Protein AF-A0A956N268-F1 (afdb_monomer_lite)

Foldseek 3Di:
DDPCQPQDQAQAPVVRDGDRAHQDPDPDPRRHHRPVRCVVVQQWDAQPPPGDIDGNVVCVVLLSHDPVCSVVQFDAQPQARDTDGV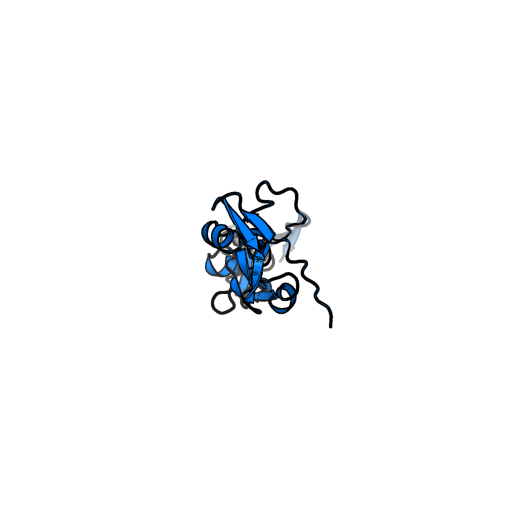NQDDVSHHPCVVVVQWDAQPPPRHTDGQVQADPNSHHPVGVPDDDDDDDDDPAFDWDADPVPRDTDGHD

pLDDT: mean 71.1, std 19.19, range [29.03, 93.56]

Secondary structure (DSSP, 8-state):
--------EEE-TTT--EEEB----S--TTTT-BHHHHHTTT-EEE-TTT--EEEHHHHHHTTT--TTTTGGGEEE-TTT--EEEGGG-BTTB-HHHHTTSEEE-TTT--EEEGGGS-TTS--T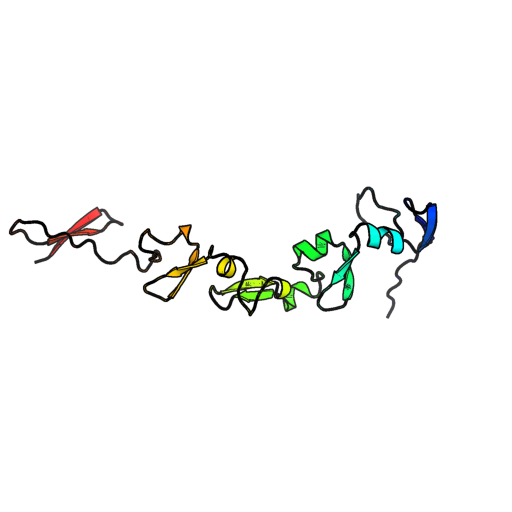TTTTS------S----EEEEETTTTEEEEE-

Structure (mmCIF, N/CA/C/O backbone):
data_AF-A0A956N268-F1
#
_entry.id   AF-A0A956N268-F1
#
loop_
_atom_site.group_PDB
_atom_site.id
_atom_site.type_symbol
_atom_site.label_atom_id
_atom_site.label_alt_id
_atom_site.label_comp_id
_atom_site.label_asym_id
_atom_site.label_entity_id
_atom_site.label_seq_id
_atom_site.pdbx_PDB_ins_code
_atom_site.Cartn_x
_atom_site.Cartn_y
_atom_site.Cartn_z
_atom_site.occupancy
_atom_site.B_iso_or_equiv
_atom_site.auth_seq_id
_atom_site.auth_comp_id
_atom_site.auth_asym_id
_atom_site.auth_atom_id
_atom_site.pdbx_PDB_model_num
ATOM 1 N N . MET A 1 1 ? 1.541 -6.968 -35.736 1.00 38.50 1 MET A N 1
ATOM 2 C CA . MET A 1 1 ? 2.941 -6.751 -35.308 1.00 38.50 1 MET A CA 1
ATOM 3 C C . MET A 1 1 ? 3.450 -5.507 -36.014 1.00 38.50 1 MET A C 1
ATOM 5 O O . MET A 1 1 ? 3.394 -5.509 -37.230 1.00 38.50 1 MET A O 1
ATOM 9 N N . ASN A 1 2 ? 3.820 -4.454 -35.273 1.00 29.03 2 ASN A N 1
ATOM 10 C CA . ASN A 1 2 ? 4.713 -3.357 -35.694 1.00 29.03 2 ASN A CA 1
ATOM 11 C C . ASN A 1 2 ? 4.902 -2.398 -34.504 1.00 29.03 2 ASN A C 1
ATOM 13 O O . ASN A 1 2 ? 4.232 -1.377 -34.398 1.00 29.03 2 ASN A O 1
ATOM 17 N N . ASN A 1 3 ? 5.795 -2.754 -33.575 1.00 33.31 3 ASN A N 1
ATOM 18 C CA . ASN A 1 3 ? 6.316 -1.810 -32.584 1.00 33.31 3 ASN A CA 1
ATOM 19 C C . ASN A 1 3 ? 7.559 -1.152 -33.185 1.00 33.31 3 ASN A C 1
ATOM 21 O O . ASN A 1 3 ? 8.687 -1.559 -32.914 1.00 33.31 3 ASN A O 1
ATOM 25 N N . SER A 1 4 ? 7.353 -0.155 -34.040 1.00 30.20 4 SER A N 1
ATOM 26 C CA . SER A 1 4 ? 8.441 0.695 -34.519 1.00 30.20 4 SER A CA 1
ATOM 27 C C . SER A 1 4 ? 8.823 1.665 -33.404 1.00 30.20 4 SER A C 1
ATOM 29 O O . SER A 1 4 ? 8.368 2.804 -33.356 1.00 30.20 4 SER A O 1
ATOM 31 N N . SER A 1 5 ? 9.646 1.202 -32.464 1.00 40.06 5 SER A N 1
ATOM 32 C CA . SER A 1 5 ? 10.431 2.094 -31.615 1.00 40.06 5 SER A CA 1
ATOM 33 C C . SER A 1 5 ? 11.434 2.790 -32.532 1.00 40.06 5 SER A C 1
ATOM 35 O O . SER A 1 5 ? 12.404 2.171 -32.963 1.00 40.06 5 SER A O 1
ATOM 37 N N . ILE A 1 6 ? 11.162 4.040 -32.910 1.00 41.72 6 ILE A N 1
ATOM 38 C CA . ILE A 1 6 ? 12.080 4.840 -33.723 1.00 41.72 6 ILE A CA 1
ATOM 39 C C . ILE A 1 6 ? 13.373 4.997 -32.912 1.00 41.72 6 ILE A C 1
ATOM 41 O O . ILE A 1 6 ? 13.432 5.724 -31.925 1.00 41.72 6 ILE A O 1
ATOM 45 N N . LEU A 1 7 ? 14.401 4.242 -33.295 1.00 45.12 7 LEU A N 1
ATOM 46 C CA . LEU A 1 7 ? 15.751 4.349 -32.759 1.00 45.12 7 LEU A CA 1
ATOM 47 C C . LEU A 1 7 ? 16.414 5.571 -33.399 1.00 45.12 7 LEU A C 1
ATOM 49 O O . LEU A 1 7 ? 17.069 5.461 -34.432 1.00 45.12 7 LEU A O 1
ATOM 53 N N . THR A 1 8 ? 16.240 6.748 -32.804 1.00 54.62 8 THR A N 1
ATOM 54 C CA . THR A 1 8 ? 17.010 7.937 -33.179 1.00 54.62 8 THR A CA 1
ATOM 55 C C . THR A 1 8 ? 18.371 7.893 -32.487 1.00 54.62 8 THR A C 1
ATOM 57 O O . THR A 1 8 ? 18.503 8.023 -31.265 1.00 54.62 8 THR A O 1
ATOM 60 N N . THR A 1 9 ? 19.427 7.667 -33.270 1.00 58.22 9 THR A N 1
ATOM 61 C CA . THR A 1 9 ? 20.811 7.780 -32.800 1.00 58.22 9 THR A CA 1
ATOM 62 C C . THR A 1 9 ? 21.059 9.237 -32.429 1.00 58.22 9 THR A C 1
ATOM 64 O O . THR A 1 9 ? 21.118 10.098 -33.302 1.00 58.22 9 THR A O 1
ATOM 67 N N . THR A 1 10 ? 21.168 9.530 -31.135 1.00 63.69 10 THR A N 1
ATOM 68 C CA . THR A 1 10 ? 21.303 10.905 -30.643 1.00 63.69 10 THR A CA 1
ATOM 69 C C . THR A 1 10 ? 22.535 11.028 -29.754 1.00 63.69 10 THR A C 1
ATOM 71 O O . THR A 1 10 ? 23.056 10.051 -29.211 1.00 63.69 10 THR A O 1
ATOM 74 N N . PHE A 1 11 ? 23.071 12.238 -29.658 1.00 65.25 11 PHE A N 1
ATOM 75 C CA . PHE A 1 11 ? 24.264 12.510 -28.872 1.00 65.25 11 PHE A CA 1
ATOM 76 C C . PHE A 1 11 ? 23.946 12.484 -27.373 1.00 65.25 11 PHE A C 1
ATOM 78 O O . PHE A 1 11 ? 23.176 13.309 -26.881 1.00 65.25 11 PHE A O 1
ATOM 85 N N . CYS A 1 12 ? 24.564 11.562 -26.630 1.00 71.69 12 CYS A N 1
ATOM 86 C CA . CYS A 1 12 ? 24.386 11.483 -25.186 1.00 71.69 12 CYS A CA 1
ATOM 87 C C . CYS A 1 12 ? 25.061 12.669 -24.488 1.00 71.69 12 CYS A C 1
ATOM 89 O O . CYS A 1 12 ? 26.275 12.862 -24.589 1.00 71.69 12 CYS A O 1
ATOM 91 N N . ARG A 1 13 ? 24.302 13.438 -23.705 1.00 67.88 13 ARG A N 1
ATOM 92 C CA . ARG A 1 13 ? 24.814 14.645 -23.040 1.00 67.88 13 ARG A CA 1
ATOM 93 C C . ARG A 1 13 ? 25.849 14.349 -21.942 1.00 67.88 13 ARG A C 1
ATOM 95 O O . ARG A 1 13 ? 26.678 15.227 -21.693 1.00 67.88 13 ARG A O 1
ATOM 102 N N . LYS A 1 14 ? 25.824 13.144 -21.346 1.00 70.19 14 LYS A N 1
ATOM 103 C CA . LYS A 1 14 ? 26.749 12.678 -20.288 1.00 70.19 14 LYS A CA 1
ATOM 104 C C . LYS A 1 14 ? 28.044 12.107 -20.875 1.00 70.19 14 LYS A C 1
ATOM 106 O O . LYS A 1 14 ? 29.095 12.709 -20.707 1.00 70.19 14 LYS A O 1
ATOM 111 N N . CYS A 1 15 ? 27.975 11.013 -21.638 1.00 76.94 15 CYS A N 1
ATOM 112 C CA . CYS A 1 15 ? 29.179 10.371 -22.187 1.00 76.94 15 CYS A CA 1
ATOM 113 C C . CYS A 1 15 ? 29.703 10.982 -23.496 1.00 76.94 15 CYS A C 1
ATOM 115 O O . CYS A 1 15 ? 30.724 10.522 -23.998 1.00 76.94 15 CYS A O 1
ATOM 117 N N . LYS A 1 16 ? 29.019 11.991 -24.057 1.00 72.62 16 LYS A N 1
ATOM 118 C CA . LYS A 1 16 ? 29.417 12.704 -25.285 1.00 72.62 16 LYS A CA 1
ATOM 119 C C . LYS A 1 16 ? 29.607 11.787 -26.506 1.00 72.62 16 LYS A C 1
ATOM 121 O O . LYS A 1 16 ? 30.414 12.072 -27.385 1.00 72.62 16 LYS A O 1
ATOM 126 N N . LYS A 1 17 ? 28.866 10.674 -26.564 1.00 74.50 17 LYS A N 1
ATOM 127 C CA . LYS A 1 17 ? 28.900 9.693 -27.662 1.00 74.50 17 LYS A CA 1
ATOM 128 C C . LYS A 1 17 ? 27.543 9.608 -28.358 1.00 74.50 17 LYS A C 1
ATOM 130 O O . LYS A 1 17 ? 26.504 9.697 -27.704 1.00 74.50 17 LYS A O 1
ATOM 135 N N . LEU A 1 18 ? 27.561 9.393 -29.672 1.00 65.94 18 LEU A N 1
ATOM 136 C CA . LEU A 1 18 ? 26.379 9.036 -30.459 1.00 65.94 18 LEU A CA 1
ATOM 137 C C . LEU A 1 18 ? 25.954 7.614 -30.103 1.00 65.94 18 LEU A C 1
ATOM 139 O O . LEU A 1 18 ? 26.708 6.667 -30.319 1.00 65.94 18 LEU A O 1
ATOM 143 N N . ARG A 1 19 ? 24.764 7.467 -29.523 1.00 68.69 19 ARG A N 1
ATOM 144 C CA . ARG A 1 19 ? 24.206 6.163 -29.154 1.00 68.69 19 ARG A CA 1
ATOM 145 C C . ARG A 1 19 ? 22.697 6.150 -29.369 1.00 68.69 19 ARG A C 1
ATOM 147 O O . ARG A 1 19 ? 22.065 7.191 -29.520 1.00 68.69 19 ARG A O 1
ATOM 154 N N . SER A 1 20 ? 22.120 4.955 -29.372 1.00 61.28 20 SER A N 1
ATOM 155 C CA . SER A 1 20 ? 20.675 4.747 -29.330 1.00 61.28 20 SER A CA 1
ATOM 156 C C . SER A 1 20 ? 20.086 5.404 -28.075 1.00 61.28 20 SER A C 1
ATOM 158 O O . SER A 1 20 ? 20.330 4.941 -26.956 1.00 61.28 20 SER A O 1
ATOM 160 N N . CYS A 1 21 ? 19.351 6.502 -28.251 1.00 56.50 21 CYS A N 1
ATOM 161 C CA . CYS A 1 21 ? 18.696 7.232 -27.166 1.00 56.50 21 CYS A CA 1
ATOM 162 C C . CYS A 1 21 ? 17.217 6.840 -27.072 1.00 56.50 21 CYS A C 1
ATOM 164 O O . CYS A 1 21 ? 16.606 6.432 -28.056 1.00 56.50 21 CYS A O 1
ATOM 166 N N . LEU A 1 22 ? 16.647 6.949 -25.871 1.00 53.78 22 LEU A N 1
ATOM 167 C CA . LEU A 1 22 ? 15.202 6.853 -25.679 1.00 53.78 22 LEU A CA 1
ATOM 168 C C . LEU A 1 22 ? 14.605 8.239 -25.941 1.00 53.78 22 LEU A C 1
ATOM 170 O O . LEU A 1 22 ? 14.965 9.195 -25.257 1.00 53.78 22 LEU A O 1
ATOM 174 N N . GLU A 1 23 ? 13.695 8.361 -26.909 1.00 47.09 23 GLU A N 1
ATOM 175 C CA . GLU A 1 23 ? 12.884 9.573 -27.051 1.00 47.09 23 GLU A CA 1
ATOM 176 C C . GLU A 1 23 ? 11.935 9.692 -25.854 1.00 47.09 23 GLU A C 1
ATOM 178 O O . GLU A 1 23 ? 10.859 9.093 -25.811 1.00 47.09 23 GLU A O 1
ATOM 183 N N . THR A 1 24 ? 12.322 10.473 -24.849 1.00 48.59 24 THR A N 1
ATOM 184 C CA . THR A 1 24 ? 11.420 10.830 -23.754 1.00 48.59 24 THR A CA 1
ATOM 185 C C . THR A 1 24 ? 10.542 11.994 -24.208 1.00 48.59 24 THR A C 1
ATOM 187 O O . THR A 1 24 ? 11.037 13.106 -24.401 1.00 48.59 24 THR A O 1
ATOM 190 N N . LYS A 1 25 ? 9.230 11.771 -24.353 1.00 43.66 25 LYS A N 1
ATOM 191 C CA . LYS A 1 25 ? 8.223 12.804 -24.685 1.00 43.66 25 LYS A CA 1
ATOM 192 C C . LYS A 1 25 ? 7.976 13.844 -23.569 1.00 43.66 25 LYS A C 1
ATOM 194 O O . LYS A 1 25 ? 6.937 14.492 -23.560 1.00 43.66 25 LYS A O 1
ATOM 199 N N . SER A 1 26 ? 8.889 14.024 -22.619 1.00 43.00 26 SER A N 1
ATOM 200 C CA . SER A 1 26 ? 8.678 14.877 -21.445 1.00 43.00 26 SER A CA 1
ATOM 201 C C . SER A 1 26 ? 9.625 16.079 -21.409 1.00 43.00 26 SER A C 1
ATOM 203 O O . SER A 1 26 ? 10.769 16.003 -21.857 1.00 43.00 26 SER A O 1
ATOM 205 N N . ASN A 1 27 ? 9.140 17.186 -20.828 1.00 42.56 27 ASN A N 1
ATOM 206 C CA . ASN A 1 27 ? 9.864 18.426 -20.489 1.00 42.56 27 ASN A CA 1
ATOM 207 C C . ASN A 1 27 ? 10.955 18.211 -19.412 1.00 42.56 27 ASN A C 1
ATOM 209 O O . ASN A 1 27 ? 11.148 19.036 -18.523 1.00 42.56 27 ASN A O 1
ATOM 213 N N . SER A 1 28 ? 11.656 17.078 -19.443 1.00 47.56 28 SER A N 1
ATOM 214 C CA . SER A 1 28 ? 12.765 16.817 -18.534 1.00 47.56 28 SER A CA 1
ATOM 215 C C . SER A 1 28 ? 14.052 17.443 -19.082 1.00 47.56 28 SER A C 1
ATOM 217 O O . SER A 1 28 ? 14.310 17.424 -20.289 1.00 47.56 28 SER A O 1
ATOM 219 N N . ASN A 1 29 ? 14.917 17.931 -18.190 1.00 46.81 29 ASN A N 1
ATOM 220 C CA . ASN A 1 29 ? 16.264 18.418 -18.532 1.00 46.81 29 ASN A CA 1
ATOM 221 C C . ASN A 1 29 ? 17.192 17.320 -19.110 1.00 46.81 29 ASN A C 1
ATOM 223 O O . ASN A 1 29 ? 18.341 17.592 -19.467 1.00 46.81 29 ASN A O 1
ATOM 227 N N . TYR A 1 30 ? 16.692 16.086 -19.227 1.00 51.22 30 TYR A N 1
ATOM 228 C CA . TYR A 1 30 ? 17.433 14.858 -19.507 1.00 51.22 30 TYR A CA 1
ATOM 229 C C . TYR A 1 30 ? 17.139 14.271 -20.895 1.00 51.22 30 TYR A C 1
ATOM 231 O O . TYR A 1 30 ? 17.482 13.121 -21.155 1.00 51.22 30 TYR A O 1
ATOM 239 N N . LYS A 1 31 ? 16.557 15.068 -21.805 1.00 58.06 31 LYS A N 1
ATOM 240 C CA . LYS A 1 31 ? 16.051 14.675 -23.140 1.00 58.06 31 LYS A CA 1
ATOM 241 C C . LYS A 1 31 ? 17.015 13.859 -24.032 1.00 58.06 31 LYS A C 1
ATOM 243 O O . LYS A 1 31 ? 16.570 13.284 -25.017 1.00 58.06 31 LYS A O 1
ATOM 248 N N . PHE A 1 32 ? 18.311 13.782 -23.708 1.00 60.94 32 PHE A N 1
ATOM 249 C CA . PHE A 1 32 ? 19.343 13.126 -24.524 1.00 60.94 32 PHE A CA 1
ATOM 250 C C . PHE A 1 32 ? 20.361 12.308 -23.701 1.00 60.94 32 PHE A C 1
ATOM 252 O O . PHE A 1 32 ? 21.571 12.488 -23.843 1.00 60.94 32 PHE A O 1
ATOM 259 N N . LEU A 1 33 ? 19.910 11.433 -22.800 1.00 65.75 33 LEU A N 1
ATOM 260 C CA . LEU A 1 33 ? 20.775 10.457 -22.114 1.00 65.75 33 LEU A CA 1
ATOM 261 C C . LEU A 1 33 ? 20.722 9.086 -22.813 1.00 65.75 33 LEU A C 1
ATOM 263 O O . LEU A 1 33 ? 19.658 8.632 -23.233 1.00 65.75 33 LEU A O 1
ATOM 267 N N . CYS A 1 34 ? 21.872 8.418 -22.975 1.00 72.31 34 CYS A N 1
ATOM 268 C CA . CYS A 1 34 ? 21.910 7.038 -23.474 1.00 72.31 34 CYS A CA 1
ATOM 269 C C . CYS A 1 34 ? 21.538 6.043 -22.367 1.00 72.31 34 CYS A C 1
ATOM 271 O O . CYS A 1 34 ? 21.681 6.347 -21.183 1.00 72.31 34 CYS A O 1
ATOM 273 N N . LYS A 1 35 ? 21.120 4.830 -22.752 1.00 67.31 35 LYS A N 1
ATOM 274 C CA . LYS A 1 35 ? 20.708 3.777 -21.807 1.00 67.31 35 LYS A CA 1
ATOM 275 C C . LYS A 1 35 ? 21.756 3.461 -20.733 1.00 67.31 35 LYS A C 1
ATOM 277 O O . LYS A 1 35 ? 21.390 3.291 -19.581 1.00 67.31 35 LYS A O 1
ATOM 282 N N . GLU A 1 36 ? 23.037 3.399 -21.100 1.00 70.06 36 GLU A N 1
ATOM 283 C CA . GLU A 1 36 ? 24.138 3.141 -20.154 1.00 70.06 36 GLU A CA 1
ATOM 284 C C . GLU A 1 36 ? 24.211 4.241 -19.084 1.00 70.06 36 GLU A C 1
ATOM 286 O O . GLU A 1 36 ? 24.150 3.965 -17.893 1.00 70.06 36 GLU A O 1
ATOM 291 N N . CYS A 1 37 ? 24.234 5.503 -19.512 1.00 71.56 37 CYS A N 1
ATOM 292 C CA . CYS A 1 37 ? 24.308 6.646 -18.608 1.00 71.56 37 CYS A CA 1
ATOM 293 C C . CYS A 1 37 ? 23.034 6.865 -17.784 1.00 71.56 37 CYS A C 1
ATOM 295 O O . CYS A 1 37 ? 23.112 7.411 -16.693 1.00 71.56 37 CYS A O 1
ATOM 297 N N . ALA A 1 38 ? 21.868 6.486 -18.308 1.00 66.75 38 ALA A N 1
ATOM 298 C CA . ALA A 1 38 ? 20.605 6.592 -17.587 1.00 66.75 38 ALA A CA 1
ATOM 299 C C . ALA A 1 38 ? 20.466 5.519 -16.494 1.00 66.75 38 ALA A C 1
ATOM 301 O O . ALA A 1 38 ? 19.833 5.775 -15.474 1.00 66.75 38 ALA A O 1
ATOM 302 N N . LYS A 1 39 ? 21.083 4.344 -16.681 1.00 64.50 39 LYS A N 1
ATOM 303 C CA . LYS A 1 39 ? 21.174 3.305 -15.645 1.00 64.50 39 LYS A CA 1
ATOM 304 C C . LYS A 1 39 ? 22.053 3.731 -14.468 1.00 64.50 39 LYS A C 1
ATOM 306 O O . LYS A 1 39 ? 21.718 3.419 -13.340 1.00 64.50 39 LYS A O 1
ATOM 311 N N . GLU A 1 40 ? 23.136 4.471 -14.718 1.00 63.22 40 GLU A N 1
ATOM 312 C CA . GLU A 1 40 ? 24.009 4.999 -13.651 1.00 63.22 40 GLU A CA 1
ATOM 313 C C . GLU A 1 40 ? 23.350 6.080 -12.780 1.00 63.22 40 GLU A C 1
ATOM 315 O O . GLU A 1 40 ? 23.821 6.342 -11.682 1.00 63.22 40 GLU A O 1
ATOM 320 N N . GLU A 1 41 ? 22.304 6.741 -13.278 1.00 63.28 41 GLU A N 1
ATOM 321 C CA . GLU A 1 41 ? 21.597 7.825 -12.575 1.00 63.28 41 GLU A CA 1
ATOM 322 C C . GLU A 1 41 ? 20.299 7.335 -11.902 1.00 63.28 41 GLU A C 1
ATOM 324 O O . GLU A 1 41 ? 19.453 8.152 -11.547 1.00 63.28 41 GLU A O 1
ATOM 329 N N . ASP A 1 42 ? 20.082 6.015 -11.812 1.00 61.75 42 ASP A N 1
ATOM 330 C CA . ASP A 1 42 ? 18.817 5.395 -11.378 1.00 61.75 42 ASP A CA 1
ATOM 331 C C . ASP A 1 42 ? 17.580 5.922 -12.135 1.00 61.75 42 ASP A C 1
ATOM 333 O O . ASP A 1 42 ? 16.451 5.869 -11.653 1.00 61.75 42 ASP A O 1
ATOM 337 N N . LEU A 1 43 ? 17.750 6.431 -13.361 1.00 65.62 43 LEU A N 1
ATOM 338 C CA . LEU A 1 43 ? 16.630 6.948 -14.151 1.00 65.62 43 LEU A CA 1
ATOM 339 C C . LEU A 1 43 ? 15.796 5.815 -14.744 1.00 65.62 43 LEU A C 1
ATOM 341 O O . LEU A 1 43 ? 14.606 6.003 -14.983 1.00 65.62 43 LEU A O 1
ATOM 345 N N . ILE A 1 44 ? 16.411 4.658 -14.998 1.00 69.06 44 ILE A N 1
ATOM 346 C CA . ILE A 1 44 ? 15.770 3.496 -15.613 1.00 69.06 44 ILE A CA 1
ATOM 347 C C . ILE A 1 44 ? 15.767 2.350 -14.609 1.00 69.06 44 ILE A C 1
ATOM 349 O O . ILE A 1 44 ? 16.823 1.856 -14.231 1.00 69.06 44 ILE A O 1
ATOM 353 N N . SER A 1 45 ? 14.571 1.901 -14.245 1.00 78.12 45 SER A N 1
ATOM 354 C CA . SER A 1 45 ? 14.354 0.672 -13.486 1.00 78.12 45 SER A CA 1
ATOM 355 C C . SER A 1 45 ? 13.475 -0.287 -14.295 1.00 78.12 45 SER A C 1
ATOM 357 O O . SER A 1 45 ? 13.003 0.040 -15.390 1.00 78.12 45 SER A O 1
ATOM 359 N N . ASN A 1 46 ? 13.288 -1.499 -13.791 1.00 83.50 46 ASN A N 1
ATOM 360 C CA . ASN A 1 46 ? 12.530 -2.553 -14.445 1.00 83.50 46 ASN A CA 1
ATOM 361 C C . ASN A 1 46 ? 11.265 -2.853 -13.639 1.00 83.50 46 ASN A C 1
ATOM 363 O O . ASN A 1 46 ? 11.306 -2.947 -12.416 1.00 83.50 46 ASN A O 1
ATOM 367 N N . CYS A 1 47 ? 10.141 -3.032 -14.335 1.00 84.19 47 CYS A N 1
ATOM 368 C CA . CYS A 1 47 ? 8.916 -3.531 -13.715 1.00 84.19 47 CYS A CA 1
ATOM 369 C C . CYS A 1 47 ? 9.185 -4.881 -13.038 1.00 84.19 47 CYS A C 1
ATOM 371 O O . CYS A 1 47 ? 9.659 -5.804 -13.704 1.00 84.19 47 CYS A O 1
ATOM 373 N N . ILE A 1 48 ? 8.814 -5.014 -11.763 1.00 88.94 48 ILE A N 1
ATOM 374 C CA . ILE A 1 48 ? 9.037 -6.235 -10.970 1.00 88.94 48 ILE A CA 1
ATOM 375 C C . ILE A 1 48 ? 8.380 -7.463 -11.624 1.00 88.94 48 ILE A C 1
ATOM 377 O O . ILE A 1 48 ? 8.952 -8.547 -11.617 1.00 88.94 48 ILE A O 1
ATOM 381 N N . SER A 1 49 ? 7.195 -7.295 -12.224 1.00 90.81 49 SER A N 1
ATOM 382 C CA . SER A 1 49 ? 6.423 -8.405 -12.804 1.00 90.81 49 SER A CA 1
ATOM 383 C C . SER A 1 49 ? 6.899 -8.820 -14.204 1.00 90.81 49 SER A C 1
ATOM 385 O O . SER A 1 49 ? 7.067 -10.006 -14.469 1.00 90.81 49 SER A O 1
ATOM 387 N N . CYS A 1 50 ? 7.117 -7.865 -15.118 1.00 85.56 50 CYS A N 1
ATOM 388 C CA . CYS A 1 50 ? 7.361 -8.168 -16.538 1.00 85.56 50 CYS A CA 1
ATOM 389 C C . CYS A 1 50 ? 8.734 -7.735 -17.070 1.00 85.56 50 CYS A C 1
ATOM 391 O O . CYS A 1 50 ? 9.005 -7.893 -18.260 1.00 85.56 50 CYS A O 1
ATOM 393 N N . GLY A 1 51 ? 9.581 -7.126 -16.238 1.00 79.94 51 GLY A N 1
ATOM 394 C CA . GLY A 1 51 ? 10.936 -6.708 -16.605 1.00 79.94 51 GLY A CA 1
ATOM 395 C C . GLY A 1 51 ? 11.025 -5.524 -17.575 1.00 79.94 51 GLY A C 1
ATOM 396 O O . GLY A 1 51 ? 12.133 -5.112 -17.919 1.00 79.94 51 GLY A O 1
ATOM 397 N N . ARG A 1 52 ? 9.900 -4.942 -18.022 1.00 76.25 52 ARG A N 1
ATOM 398 C CA . ARG A 1 52 ? 9.909 -3.775 -18.923 1.00 76.25 52 ARG A CA 1
ATOM 399 C C . ARG A 1 52 ? 10.622 -2.588 -18.278 1.00 76.25 52 ARG A C 1
ATOM 401 O O . ARG A 1 52 ? 10.349 -2.258 -17.126 1.00 76.25 52 ARG A O 1
ATOM 408 N N . GLU A 1 53 ? 11.494 -1.948 -19.053 1.00 74.81 53 GLU A N 1
ATOM 409 C CA . GLU A 1 53 ? 12.201 -0.729 -18.657 1.00 74.81 53 GLU A CA 1
ATOM 410 C C . GLU A 1 53 ? 11.200 0.429 -18.498 1.00 74.81 53 GLU A C 1
ATOM 412 O O . GLU A 1 53 ? 10.333 0.644 -19.350 1.00 74.81 53 GLU A O 1
ATOM 417 N N . GLY A 1 54 ? 11.326 1.179 -17.409 1.00 72.19 54 GLY A N 1
ATOM 418 C CA . GLY A 1 54 ? 10.515 2.352 -17.107 1.00 72.19 54 GLY A CA 1
ATOM 419 C C . GLY A 1 54 ? 11.310 3.374 -16.307 1.00 72.19 54 GLY A C 1
ATOM 420 O O . GLY A 1 54 ? 12.382 3.075 -15.783 1.00 72.19 54 GLY A O 1
ATOM 421 N N . VAL A 1 55 ? 10.790 4.598 -16.220 1.00 78.19 55 VAL A N 1
ATOM 422 C CA . VAL A 1 55 ? 11.413 5.627 -15.382 1.00 78.19 55 VAL A CA 1
ATOM 423 C C . VAL A 1 55 ? 11.266 5.213 -13.919 1.00 78.19 55 VAL A C 1
ATOM 425 O O . VAL A 1 55 ? 10.147 4.940 -13.485 1.00 78.19 55 VAL A O 1
ATOM 428 N N . ALA A 1 56 ? 12.361 5.164 -13.158 1.00 79.50 56 ALA A N 1
ATOM 429 C CA . ALA A 1 56 ? 12.335 4.632 -11.793 1.00 79.50 56 ALA A CA 1
ATOM 430 C C . ALA A 1 56 ? 11.367 5.389 -10.873 1.00 79.50 56 ALA A C 1
ATOM 432 O O . ALA A 1 56 ? 10.628 4.766 -10.116 1.00 79.50 56 ALA A O 1
ATOM 433 N N . SER A 1 57 ? 11.302 6.719 -10.986 1.00 80.19 57 SER A N 1
ATOM 434 C CA . SER A 1 57 ? 10.366 7.542 -10.210 1.00 80.19 57 SER A CA 1
ATOM 435 C C . SER A 1 57 ? 8.898 7.259 -10.535 1.00 80.19 57 SER A C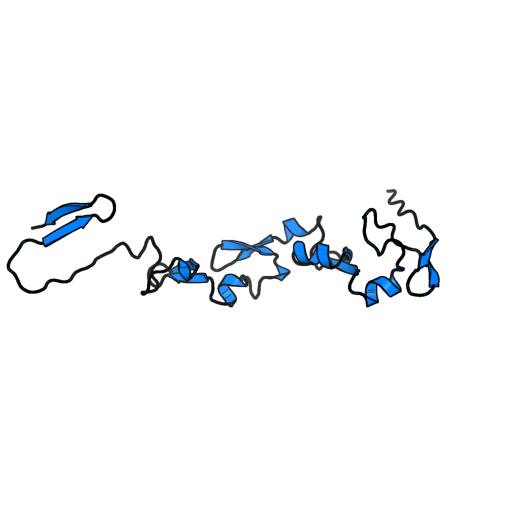 1
ATOM 437 O O . SER A 1 57 ? 8.059 7.327 -9.642 1.00 80.19 57 SER A O 1
ATOM 439 N N . GLU A 1 58 ? 8.576 6.917 -11.785 1.00 80.62 58 GLU A N 1
ATOM 440 C CA . GLU A 1 58 ? 7.218 6.517 -12.164 1.00 80.62 58 GLU A CA 1
ATOM 441 C C . GLU A 1 58 ? 6.917 5.101 -11.676 1.00 80.62 58 GLU A C 1
ATOM 443 O O . GLU A 1 58 ? 5.882 4.884 -11.055 1.00 80.62 58 GLU A O 1
ATOM 448 N N . LEU A 1 59 ? 7.848 4.156 -11.853 1.00 85.44 59 LEU A N 1
ATOM 449 C CA . LEU A 1 59 ? 7.699 2.800 -11.317 1.00 85.44 59 LEU A CA 1
ATOM 450 C C . LEU A 1 59 ? 7.466 2.832 -9.800 1.00 85.44 59 LEU A C 1
ATOM 452 O O . LEU A 1 59 ? 6.558 2.165 -9.322 1.00 85.44 59 LEU A O 1
ATOM 456 N N . LEU A 1 60 ? 8.197 3.658 -9.047 1.00 86.62 60 LEU A N 1
ATOM 457 C CA . LEU A 1 60 ? 8.021 3.811 -7.598 1.00 86.62 60 LEU A CA 1
ATOM 458 C C . LEU A 1 60 ? 6.609 4.267 -7.195 1.00 86.62 60 LEU A C 1
ATOM 460 O O . LEU A 1 60 ? 6.067 3.745 -6.220 1.00 86.62 60 LEU A O 1
ATOM 464 N N . LYS A 1 61 ? 5.973 5.180 -7.944 1.00 85.56 61 LYS A N 1
ATOM 465 C CA . LYS A 1 61 ? 4.574 5.591 -7.682 1.00 85.56 61 LYS A CA 1
ATOM 466 C C . LYS A 1 61 ? 3.589 4.428 -7.836 1.00 85.56 61 LYS A C 1
ATOM 468 O O . LYS A 1 61 ? 2.570 4.387 -7.149 1.00 85.56 61 LYS A O 1
ATOM 473 N N . HIS A 1 62 ? 3.926 3.479 -8.702 1.00 87.50 62 HIS A N 1
ATOM 474 C CA . HIS A 1 62 ? 3.152 2.279 -9.004 1.00 87.50 62 HIS A CA 1
ATOM 475 C C . HIS A 1 62 ? 3.685 1.037 -8.266 1.00 87.50 62 HIS A C 1
ATOM 477 O O . HIS A 1 62 ? 3.532 -0.085 -8.742 1.00 87.50 62 HIS A O 1
ATOM 483 N N . GLY A 1 63 ? 4.385 1.214 -7.136 1.00 87.62 63 GLY A N 1
ATOM 484 C CA . GLY A 1 63 ? 4.898 0.099 -6.330 1.00 87.62 63 GLY A CA 1
ATOM 485 C C . GLY A 1 63 ? 5.965 -0.752 -7.029 1.00 87.62 63 GLY A C 1
ATOM 486 O O . GLY A 1 63 ? 6.116 -1.927 -6.728 1.00 87.62 63 GLY A O 1
ATOM 487 N N . GLY A 1 64 ? 6.693 -0.201 -7.994 1.00 89.12 64 GLY A N 1
ATOM 488 C CA . GLY A 1 64 ? 7.668 -0.928 -8.810 1.00 89.12 64 GLY A CA 1
ATOM 489 C C . GLY A 1 64 ? 7.067 -1.644 -10.025 1.00 89.12 64 GLY A C 1
ATOM 490 O O . GLY A 1 64 ? 7.786 -2.349 -10.736 1.00 89.12 64 GLY A O 1
ATOM 491 N N . TYR A 1 65 ? 5.774 -1.464 -10.304 1.00 91.06 65 TYR A N 1
ATOM 492 C CA . TYR A 1 65 ? 5.101 -2.038 -11.469 1.00 91.06 65 TYR A CA 1
ATOM 493 C C . TYR A 1 65 ? 4.930 -1.008 -12.588 1.00 91.06 65 TYR A C 1
ATOM 495 O O . TYR A 1 65 ? 4.868 0.195 -12.361 1.00 91.06 65 TYR A O 1
ATOM 503 N N . CYS A 1 66 ? 4.850 -1.470 -13.836 1.00 83.88 66 CYS A N 1
ATOM 504 C CA . CYS A 1 66 ? 4.445 -0.605 -14.941 1.00 83.88 66 CYS A CA 1
ATOM 505 C C . CYS A 1 66 ? 2.915 -0.464 -14.985 1.00 83.88 66 CYS A C 1
ATOM 507 O O . CYS A 1 66 ? 2.197 -1.325 -14.483 1.00 83.88 66 CYS A O 1
ATOM 509 N N . HIS A 1 67 ? 2.419 0.563 -15.680 1.00 83.31 67 HIS A N 1
ATOM 510 C CA . HIS A 1 67 ? 0.982 0.851 -15.840 1.00 83.31 67 HIS A CA 1
ATOM 511 C C . HIS A 1 67 ? 0.122 -0.317 -16.367 1.00 83.31 67 HIS A C 1
ATOM 513 O O . HIS A 1 67 ? -1.093 -0.301 -16.219 1.00 83.31 67 HIS A O 1
ATOM 519 N N . LEU A 1 68 ? 0.726 -1.321 -17.014 1.00 85.06 68 LEU A N 1
ATOM 520 C CA . LEU A 1 68 ? 0.006 -2.510 -17.486 1.00 85.06 68 LEU A CA 1
ATOM 521 C C . LEU A 1 68 ? -0.084 -3.612 -16.431 1.00 85.06 68 LEU A C 1
ATOM 523 O O . LEU A 1 68 ? -1.001 -4.414 -16.494 1.00 85.06 68 LEU A O 1
ATOM 527 N N . CYS A 1 69 ? 0.874 -3.672 -15.506 1.00 87.50 69 CYS A N 1
ATOM 528 C CA . CYS A 1 69 ? 0.947 -4.713 -14.482 1.00 87.50 69 CYS A CA 1
ATOM 529 C C . CYS A 1 69 ? 0.444 -4.225 -13.119 1.00 87.50 69 CYS A C 1
ATOM 531 O O . CYS A 1 69 ? 0.205 -5.053 -12.249 1.00 87.50 69 CYS A O 1
ATOM 533 N N . GLU A 1 70 ? 0.320 -2.911 -12.903 1.00 90.38 70 GLU A N 1
ATOM 534 C CA . GLU A 1 70 ? 0.005 -2.351 -11.583 1.00 90.38 70 GLU A CA 1
ATOM 535 C C . GLU A 1 70 ? -1.292 -2.923 -10.999 1.00 90.38 70 GLU A C 1
ATOM 537 O O . GLU A 1 70 ? -1.300 -3.344 -9.848 1.00 90.38 70 GLU A O 1
ATOM 542 N N . LYS A 1 71 ? -2.359 -3.011 -11.804 1.00 90.19 71 LYS A N 1
ATOM 543 C CA . LYS A 1 71 ? -3.694 -3.399 -11.330 1.00 90.19 71 LYS A CA 1
ATOM 544 C C . LYS A 1 71 ? -3.740 -4.858 -10.903 1.00 90.19 71 LYS A C 1
ATOM 546 O O . LYS A 1 71 ? -4.330 -5.167 -9.878 1.00 90.19 71 LYS A O 1
ATOM 551 N N . ASP A 1 72 ? -3.046 -5.718 -11.641 1.00 92.31 72 ASP A N 1
ATOM 552 C CA . ASP A 1 72 ? -2.947 -7.149 -11.343 1.00 92.31 72 ASP A CA 1
ATOM 553 C C . ASP A 1 72 ? -2.087 -7.429 -10.099 1.00 92.31 72 ASP A C 1
ATOM 555 O O . ASP A 1 72 ? -2.032 -8.558 -9.619 1.00 92.31 72 ASP A O 1
ATOM 559 N N . ASN A 1 73 ? -1.387 -6.412 -9.585 1.00 93.19 73 ASN A N 1
ATOM 560 C CA . ASN A 1 73 ? -0.509 -6.513 -8.424 1.00 93.19 73 ASN A CA 1
ATOM 561 C C . ASN A 1 73 ? -0.975 -5.639 -7.248 1.00 93.19 73 ASN A C 1
ATOM 563 O O . ASN A 1 73 ? -0.202 -5.417 -6.313 1.00 93.19 73 ASN A O 1
ATOM 567 N N . ILE A 1 74 ? -2.221 -5.157 -7.264 1.00 93.25 74 ILE A N 1
ATOM 568 C CA . ILE A 1 74 ? -2.881 -4.598 -6.081 1.00 93.25 74 ILE A CA 1
ATOM 569 C C . ILE A 1 74 ? -3.588 -5.744 -5.358 1.00 93.25 74 ILE A C 1
ATOM 571 O O . ILE A 1 74 ? -4.351 -6.499 -5.953 1.00 93.25 74 ILE A O 1
ATOM 575 N N . THR A 1 75 ? -3.308 -5.884 -4.069 1.00 93.19 75 THR A N 1
ATOM 576 C CA . THR A 1 75 ? -3.846 -6.948 -3.212 1.00 93.19 75 THR A CA 1
ATOM 577 C C . THR A 1 75 ? -4.255 -6.369 -1.864 1.00 93.19 75 THR A C 1
ATOM 579 O O . THR A 1 75 ? -3.808 -5.285 -1.482 1.00 93.19 75 THR A O 1
ATOM 582 N N . GLU A 1 76 ? -5.118 -7.067 -1.135 1.00 93.56 76 GLU A N 1
ATOM 583 C CA . GLU A 1 76 ? -5.577 -6.620 0.178 1.00 93.56 76 GLU A CA 1
ATOM 584 C C . GLU A 1 76 ? -4.640 -7.088 1.295 1.00 93.56 76 GLU A C 1
ATOM 586 O O . GLU A 1 76 ? -4.194 -8.233 1.335 1.00 93.56 76 GLU A O 1
ATOM 591 N N . CYS A 1 77 ? -4.373 -6.198 2.249 1.00 93.56 77 CYS A N 1
ATOM 592 C CA . CYS A 1 77 ? -3.675 -6.539 3.482 1.00 93.56 77 CYS A CA 1
ATOM 593 C C . CYS A 1 77 ? -4.481 -7.550 4.306 1.00 93.56 77 CYS A C 1
ATOM 595 O O . CYS A 1 77 ? -5.592 -7.232 4.739 1.00 93.56 77 CYS A O 1
ATOM 597 N N . SER A 1 78 ? -3.871 -8.680 4.663 1.00 91.81 78 SER A N 1
ATOM 598 C CA . SER A 1 78 ? -4.514 -9.755 5.435 1.00 91.81 78 SER A CA 1
ATOM 599 C C . SER A 1 78 ? -5.053 -9.322 6.806 1.00 91.81 78 SER A C 1
ATOM 601 O O . SER A 1 78 ? -5.906 -9.997 7.372 1.00 91.81 78 SER A O 1
ATOM 603 N N . LEU A 1 79 ? -4.551 -8.216 7.371 1.00 90.56 79 LEU A N 1
ATOM 604 C CA . LEU A 1 79 ? -4.943 -7.742 8.705 1.00 90.56 79 LEU A CA 1
ATOM 605 C C . LEU A 1 79 ? -6.007 -6.643 8.682 1.00 90.56 79 LEU A C 1
ATOM 607 O O . LEU A 1 79 ? -6.890 -6.624 9.534 1.00 90.56 79 LEU A O 1
ATOM 611 N N . CYS A 1 80 ? -5.907 -5.690 7.753 1.00 90.06 80 CYS A N 1
ATOM 612 C CA . CYS A 1 80 ? -6.782 -4.513 7.747 1.00 90.06 80 CYS A CA 1
ATOM 613 C C . CYS A 1 80 ? -7.601 -4.338 6.464 1.00 90.06 80 CYS A C 1
ATOM 615 O O . CYS A 1 80 ? -8.265 -3.312 6.336 1.00 90.06 80 CYS A O 1
ATOM 617 N N . GLY A 1 81 ? -7.499 -5.261 5.500 1.00 89.00 81 GLY A N 1
ATOM 618 C CA . GLY A 1 81 ? -8.223 -5.213 4.223 1.00 89.00 81 GLY A CA 1
ATOM 619 C C . GLY A 1 81 ? -7.860 -4.024 3.329 1.00 89.00 81 GLY A C 1
ATOM 620 O O . GLY A 1 81 ? -8.567 -3.719 2.381 1.00 89.00 81 GLY A O 1
ATOM 621 N N . ALA A 1 82 ? -6.788 -3.291 3.646 1.00 89.12 82 ALA A N 1
ATOM 622 C CA . ALA A 1 82 ? -6.379 -2.146 2.843 1.00 89.12 82 ALA A CA 1
ATOM 623 C C . ALA A 1 82 ? -5.673 -2.629 1.578 1.00 89.12 82 ALA A C 1
ATOM 625 O O . ALA A 1 82 ? -4.722 -3.406 1.678 1.00 89.12 82 ALA A O 1
ATOM 626 N N . GLU A 1 83 ? -6.092 -2.112 0.428 1.00 91.62 83 GLU A N 1
ATOM 627 C CA . GLU A 1 83 ? -5.407 -2.325 -0.842 1.00 91.62 83 GLU A CA 1
ATOM 628 C C . GLU A 1 83 ? -3.982 -1.757 -0.794 1.00 91.62 83 GLU A C 1
ATOM 630 O O . GLU A 1 83 ? -3.738 -0.623 -0.362 1.00 91.62 83 GLU A O 1
ATOM 635 N N . ALA A 1 84 ? -3.026 -2.565 -1.237 1.00 92.19 84 ALA A N 1
ATOM 636 C CA . ALA A 1 84 ? -1.630 -2.198 -1.373 1.00 92.19 84 ALA A CA 1
ATOM 637 C C . ALA A 1 84 ? -0.994 -2.952 -2.544 1.00 92.19 84 ALA A C 1
ATOM 639 O O . ALA A 1 84 ? -1.415 -4.047 -2.917 1.00 92.19 84 ALA A O 1
ATOM 640 N N . TYR A 1 85 ? 0.063 -2.371 -3.107 1.00 92.50 85 TYR A N 1
ATOM 641 C CA . TYR A 1 85 ? 0.899 -3.079 -4.070 1.00 92.50 85 TYR A CA 1
ATOM 642 C C . TYR A 1 85 ? 1.568 -4.284 -3.404 1.00 92.50 85 TYR A C 1
ATOM 644 O O . TYR A 1 85 ? 2.125 -4.151 -2.313 1.00 92.50 85 TYR A O 1
ATOM 652 N N . ASN A 1 86 ? 1.548 -5.434 -4.076 1.00 91.62 86 ASN A N 1
ATOM 653 C CA . ASN A 1 86 ? 2.065 -6.703 -3.561 1.00 91.62 86 ASN A CA 1
ATOM 654 C C . ASN A 1 86 ? 3.557 -6.614 -3.179 1.00 91.62 86 ASN A C 1
ATOM 656 O O . ASN A 1 86 ? 3.975 -7.117 -2.144 1.00 91.62 86 ASN A O 1
ATOM 660 N N . SER A 1 87 ? 4.343 -5.859 -3.946 1.00 89.94 87 SER A N 1
ATOM 661 C CA . SER A 1 87 ? 5.746 -5.523 -3.653 1.00 89.94 87 SER A CA 1
ATOM 662 C C . SER A 1 87 ? 5.980 -4.797 -2.323 1.00 89.94 87 SER A C 1
ATOM 664 O O . SER A 1 87 ? 7.087 -4.844 -1.792 1.00 89.94 87 SER A O 1
ATOM 666 N N . ASN A 1 88 ? 4.963 -4.114 -1.791 1.00 90.31 88 ASN A N 1
ATOM 667 C CA . ASN A 1 88 ? 5.029 -3.387 -0.524 1.00 90.31 88 ASN A CA 1
ATOM 668 C C . ASN A 1 88 ? 4.469 -4.202 0.652 1.00 90.31 88 ASN A C 1
ATOM 670 O O . ASN A 1 88 ? 4.484 -3.713 1.785 1.00 90.31 88 ASN A O 1
ATOM 674 N N . LEU A 1 89 ? 3.931 -5.397 0.399 1.00 90.12 89 LEU A N 1
ATOM 675 C CA . LEU A 1 89 ? 3.470 -6.305 1.440 1.00 90.12 89 LEU A CA 1
ATOM 676 C C . LEU A 1 89 ? 4.634 -7.170 1.925 1.00 90.12 89 LEU A C 1
ATOM 678 O O . LEU A 1 89 ? 5.406 -7.702 1.134 1.00 90.12 89 LEU A O 1
ATOM 682 N N . ILE A 1 90 ? 4.727 -7.344 3.240 1.00 87.94 90 ILE A N 1
ATOM 683 C CA . ILE A 1 90 ? 5.636 -8.306 3.871 1.00 87.94 90 ILE A CA 1
ATOM 684 C C . ILE A 1 90 ? 4.747 -9.405 4.441 1.00 87.94 90 ILE A C 1
ATOM 686 O O . ILE A 1 90 ? 3.916 -9.120 5.301 1.00 87.94 90 ILE A O 1
ATOM 690 N N . ASP A 1 91 ? 4.844 -10.623 3.905 1.00 88.94 91 ASP A N 1
ATOM 691 C CA . ASP A 1 91 ? 3.985 -11.761 4.272 1.00 88.94 91 ASP A CA 1
ATOM 692 C C . ASP A 1 91 ? 2.473 -11.436 4.221 1.00 88.94 91 ASP A C 1
ATOM 694 O O . ASP A 1 91 ? 1.691 -11.818 5.091 1.00 88.94 91 ASP A O 1
ATOM 698 N N . GLY A 1 92 ? 2.049 -10.668 3.208 1.00 89.50 92 GLY A N 1
ATOM 699 C CA . GLY A 1 92 ? 0.654 -10.230 3.042 1.00 89.50 92 GLY A CA 1
ATOM 700 C C . GLY A 1 92 ? 0.224 -9.081 3.969 1.00 89.50 92 GLY A C 1
ATOM 701 O O . GLY A 1 92 ? -0.942 -8.682 3.977 1.00 89.50 92 GLY A O 1
ATOM 702 N N . VAL A 1 93 ? 1.149 -8.518 4.751 1.00 92.19 93 VAL A N 1
ATOM 703 C CA . VAL A 1 93 ? 0.883 -7.436 5.705 1.00 92.19 93 VAL A CA 1
ATOM 704 C C . VAL A 1 93 ? 1.361 -6.096 5.154 1.00 92.19 93 VAL A C 1
ATOM 706 O O . VAL A 1 93 ? 2.507 -5.946 4.733 1.00 92.19 93 VAL A O 1
ATOM 709 N N . CYS A 1 94 ? 0.486 -5.086 5.181 1.00 92.56 94 CYS A N 1
ATOM 710 C CA . CYS A 1 94 ? 0.833 -3.753 4.699 1.00 92.56 94 CYS A CA 1
ATOM 711 C C . CYS A 1 94 ? 1.747 -2.991 5.673 1.00 92.56 94 CYS A C 1
ATOM 713 O O . CYS A 1 94 ? 1.682 -3.209 6.890 1.00 92.56 94 CYS A O 1
ATOM 715 N N . PRO A 1 95 ? 2.517 -1.999 5.182 1.00 89.94 95 PRO A N 1
ATOM 716 C CA . PRO A 1 95 ? 3.457 -1.244 6.012 1.00 89.94 95 PRO A CA 1
ATOM 717 C C . PRO A 1 95 ? 2.798 -0.544 7.206 1.00 89.94 95 PRO A C 1
ATOM 719 O O . PRO A 1 95 ? 3.404 -0.402 8.263 1.00 89.94 95 PRO A O 1
ATOM 722 N N . LYS A 1 96 ? 1.529 -0.130 7.079 1.00 90.44 96 LYS A N 1
ATOM 723 C CA . LYS A 1 96 ? 0.786 0.496 8.186 1.00 90.44 96 LYS A CA 1
ATOM 724 C C . LYS A 1 96 ? 0.556 -0.480 9.340 1.00 90.44 96 LYS A C 1
ATOM 726 O O . LYS A 1 96 ? 0.633 -0.065 10.495 1.00 90.44 96 LYS A O 1
ATOM 731 N N . CYS A 1 97 ? 0.273 -1.746 9.047 1.00 91.25 97 CYS A N 1
ATOM 732 C CA . CYS A 1 97 ? 0.126 -2.779 10.068 1.00 91.25 97 CYS A CA 1
ATOM 733 C C . CYS A 1 97 ? 1.490 -3.215 10.615 1.00 91.25 97 CYS A C 1
ATOM 735 O O . CYS A 1 97 ? 1.650 -3.265 11.832 1.00 91.25 97 CYS A O 1
ATOM 737 N N . ALA A 1 98 ? 2.483 -3.432 9.745 1.00 89.31 98 ALA A N 1
ATOM 738 C CA . ALA A 1 98 ? 3.838 -3.815 10.149 1.00 89.31 98 ALA A CA 1
ATOM 739 C C . ALA A 1 98 ? 4.489 -2.773 11.081 1.00 89.31 98 ALA A C 1
ATOM 741 O O . ALA A 1 98 ? 5.056 -3.120 12.113 1.00 89.31 98 ALA A O 1
ATOM 742 N N . ASN A 1 99 ? 4.314 -1.480 10.785 1.00 90.12 99 ASN A N 1
ATOM 743 C CA . ASN A 1 99 ? 4.867 -0.381 11.585 1.00 90.12 99 ASN A CA 1
ATOM 744 C C . ASN A 1 99 ? 3.997 -0.016 12.806 1.00 90.12 99 ASN A C 1
ATOM 746 O O . ASN A 1 99 ? 4.251 0.986 13.475 1.00 90.12 99 ASN A O 1
ATOM 750 N N . GLY A 1 100 ? 2.916 -0.759 13.075 1.00 86.94 100 GLY A N 1
ATOM 751 C CA . GLY A 1 100 ? 2.020 -0.514 14.210 1.00 86.94 100 GLY A CA 1
ATOM 752 C C . GLY A 1 100 ? 1.197 0.780 14.125 1.00 86.94 100 GLY A C 1
ATOM 753 O O . GLY A 1 100 ? 0.670 1.239 15.144 1.00 86.94 100 GLY A O 1
ATOM 754 N N . THR A 1 101 ? 1.079 1.374 12.930 1.00 90.00 101 THR A N 1
ATOM 755 C CA . THR A 1 101 ? 0.166 2.501 12.663 1.00 90.00 101 THR A CA 1
ATOM 756 C C . THR A 1 101 ? -1.281 2.030 12.705 1.00 90.00 101 THR A C 1
ATOM 758 O O . THR A 1 101 ? -2.134 2.711 13.269 1.00 90.00 101 THR A O 1
ATOM 761 N N . ASN A 1 102 ? -1.550 0.852 12.146 1.00 89.94 102 ASN A N 1
ATOM 762 C CA . ASN A 1 102 ? -2.796 0.136 12.355 1.00 89.94 102 ASN A CA 1
ATOM 763 C C . ASN A 1 102 ? -2.603 -0.884 13.482 1.00 89.94 102 ASN A C 1
ATOM 765 O O . ASN A 1 102 ? -1.633 -1.640 13.473 1.00 89.94 102 ASN A O 1
ATOM 769 N N . LYS A 1 103 ? -3.526 -0.907 14.443 1.00 89.75 103 LYS A N 1
ATOM 770 C CA . LYS A 1 103 ? -3.537 -1.828 15.581 1.00 89.75 103 LYS A CA 1
ATOM 771 C C . LYS A 1 103 ? -4.900 -2.510 15.706 1.00 89.75 103 LYS A C 1
ATOM 773 O O . LYS A 1 103 ? -5.911 -1.877 15.387 1.00 89.75 103 LYS A O 1
ATOM 778 N N . PRO A 1 104 ? -4.942 -3.764 16.180 1.00 92.06 104 PRO A N 1
ATOM 779 C CA . PRO A 1 104 ? -6.200 -4.440 16.439 1.00 92.06 104 PRO A CA 1
ATOM 780 C C . PRO A 1 104 ? -6.915 -3.788 17.622 1.00 92.06 104 PRO A C 1
ATOM 782 O O . PRO A 1 104 ? -6.294 -3.395 18.613 1.00 92.06 104 PRO A O 1
ATOM 785 N N . CYS A 1 105 ? -8.236 -3.700 17.535 1.00 89.00 105 CYS A N 1
ATOM 786 C CA . CYS A 1 105 ? -9.064 -3.433 18.696 1.00 89.00 105 CYS A CA 1
ATOM 787 C C . CYS A 1 105 ? -8.978 -4.618 19.662 1.00 89.00 105 CYS A C 1
ATOM 789 O O . CYS A 1 105 ? -9.231 -5.752 19.259 1.00 89.00 105 CYS A O 1
ATOM 791 N N . ILE A 1 106 ? -8.726 -4.352 20.947 1.00 87.56 106 ILE A N 1
ATOM 792 C CA . ILE A 1 106 ? -8.627 -5.407 21.974 1.00 87.56 106 ILE A CA 1
ATOM 793 C C . ILE A 1 106 ? -9.898 -6.271 22.044 1.00 87.56 106 ILE A C 1
ATOM 795 O O . ILE A 1 106 ? -9.824 -7.457 22.345 1.00 87.56 106 ILE A O 1
ATOM 799 N N . LYS A 1 107 ? -11.070 -5.693 21.753 1.00 85.06 107 LYS A N 1
ATOM 800 C CA . LYS A 1 107 ? -12.360 -6.372 21.921 1.00 85.06 107 LYS A CA 1
ATOM 801 C C . LYS A 1 107 ? -12.824 -7.167 20.701 1.00 85.06 107 LYS A C 1
ATOM 803 O O . LYS A 1 107 ? -13.340 -8.263 20.874 1.00 85.06 107 LYS A O 1
ATOM 808 N N . CYS A 1 108 ? -12.714 -6.612 19.493 1.00 86.31 108 CYS A N 1
ATOM 809 C CA . CYS A 1 108 ? -13.222 -7.263 18.277 1.00 86.31 108 CYS A CA 1
ATOM 810 C C . CYS A 1 108 ? -12.128 -7.779 17.337 1.00 86.31 108 CYS A C 1
ATOM 812 O O . CYS A 1 108 ? -12.454 -8.396 16.331 1.00 86.31 108 CYS A O 1
ATOM 814 N N . GLY A 1 109 ? -10.849 -7.510 17.614 1.00 86.44 109 GLY A N 1
ATOM 815 C CA . GLY A 1 109 ? -9.727 -7.931 16.769 1.00 86.44 109 GLY A CA 1
ATOM 816 C C . GLY A 1 109 ? -9.582 -7.166 15.447 1.00 86.44 109 GLY A C 1
ATOM 817 O O . GLY A 1 109 ? -8.524 -7.233 14.832 1.00 86.44 109 GLY A O 1
ATOM 818 N N . GLU A 1 110 ? -10.591 -6.395 15.026 1.00 87.06 110 GLU A N 1
ATOM 819 C CA . GLU A 1 110 ? -10.530 -5.574 13.809 1.00 87.06 110 GLU A CA 1
ATOM 820 C C . GLU A 1 110 ? -9.397 -4.536 13.892 1.00 87.06 110 GLU A C 1
ATOM 822 O O . GLU A 1 110 ? -9.229 -3.857 14.910 1.00 87.06 110 GLU A O 1
ATOM 827 N N . TYR A 1 111 ? -8.635 -4.386 12.806 1.00 90.81 111 TYR A N 1
ATOM 828 C CA . TYR A 1 111 ? -7.532 -3.430 12.725 1.00 90.81 111 TYR A CA 1
ATOM 829 C C . TYR A 1 111 ? -8.023 -2.024 12.381 1.00 90.81 111 TYR A C 1
ATOM 831 O O . TYR A 1 111 ? -8.676 -1.798 11.365 1.00 90.81 111 TYR A O 1
ATOM 839 N N . PHE A 1 112 ? -7.610 -1.048 13.188 1.00 88.06 112 PHE A N 1
ATOM 840 C CA . PHE A 1 112 ? -7.879 0.370 12.971 1.00 88.06 112 PHE A CA 1
ATOM 841 C C . PHE A 1 112 ? -6.597 1.178 13.040 1.00 88.06 112 PHE A C 1
ATOM 843 O O . PHE A 1 112 ? -5.622 0.773 13.667 1.00 88.06 112 PHE A O 1
ATOM 850 N N . ASN A 1 113 ? -6.612 2.373 12.452 1.0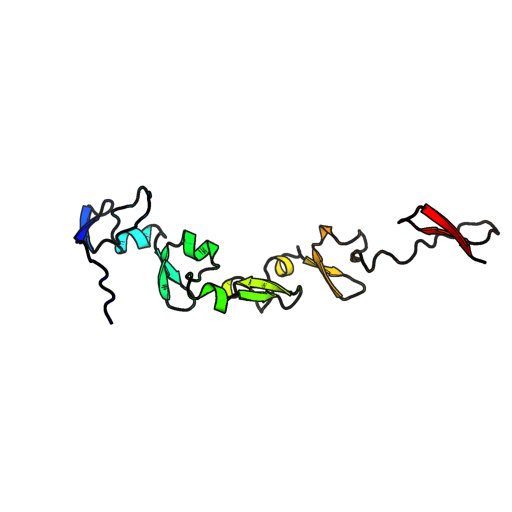0 87.06 113 ASN A N 1
ATOM 851 C CA . ASN A 1 113 ? -5.566 3.348 12.724 1.00 87.06 113 ASN A CA 1
ATOM 852 C C . ASN A 1 113 ? -5.499 3.605 14.240 1.00 87.06 113 ASN A C 1
ATOM 854 O O . ASN A 1 113 ? -6.530 3.866 14.860 1.00 87.06 113 ASN A O 1
ATOM 858 N N . LYS A 1 114 ? -4.298 3.557 14.823 1.00 85.94 114 LYS A N 1
ATOM 859 C CA . LYS A 1 114 ? -4.045 3.756 16.255 1.00 85.94 114 LYS A CA 1
ATOM 860 C C . LYS A 1 114 ? -4.684 5.043 16.786 1.00 85.94 114 LYS A C 1
ATOM 862 O O . LYS A 1 114 ? -5.183 5.042 17.901 1.00 85.94 114 LYS A O 1
ATOM 867 N N . ASN A 1 115 ? -4.728 6.106 15.981 1.00 87.12 115 ASN A N 1
ATOM 868 C CA . ASN A 1 115 ? -5.317 7.392 16.369 1.00 87.12 115 ASN A CA 1
ATOM 869 C C . ASN A 1 115 ? -6.853 7.360 16.445 1.00 87.12 115 ASN A C 1
ATOM 871 O O . ASN A 1 115 ? -7.456 8.283 16.977 1.00 87.12 115 ASN A O 1
ATOM 875 N N . LYS A 1 116 ? -7.491 6.323 15.886 1.00 86.38 116 LYS A N 1
ATOM 876 C CA . LYS A 1 116 ? -8.937 6.077 15.989 1.00 86.38 116 LYS A CA 1
ATOM 877 C C . LYS A 1 116 ? -9.296 5.131 17.138 1.00 86.38 116 LYS A C 1
ATOM 879 O O . LYS A 1 116 ? -10.480 4.889 17.354 1.00 86.38 116 LYS A O 1
ATOM 884 N N . LEU A 1 117 ? -8.308 4.556 17.822 1.00 85.06 117 LEU A N 1
ATOM 885 C CA . LEU A 1 117 ? -8.541 3.763 19.023 1.00 85.06 117 LEU A CA 1
ATOM 886 C C . LEU A 1 117 ? -8.611 4.689 20.243 1.00 85.06 117 LEU A C 1
ATOM 888 O O . LEU A 1 117 ? -7.916 5.703 20.299 1.00 85.06 117 LEU A O 1
ATOM 892 N N . SER A 1 118 ? -9.433 4.329 21.228 1.00 83.88 118 SER A N 1
ATOM 893 C CA . SER A 1 118 ? -9.435 4.986 22.537 1.00 83.88 118 SER A CA 1
ATOM 894 C C . SER A 1 118 ? -8.117 4.745 23.291 1.00 83.88 118 SER A C 1
ATOM 896 O O . SER A 1 118 ? -7.293 3.920 22.884 1.00 83.88 118 SER A O 1
ATOM 898 N N . SER A 1 119 ? -7.932 5.419 24.433 1.00 82.50 119 SER A N 1
ATOM 899 C CA . SER A 1 119 ? -6.817 5.151 25.360 1.00 82.50 119 SER A CA 1
ATOM 900 C C . SER A 1 119 ? -6.714 3.673 25.746 1.00 82.50 119 SER A C 1
ATOM 902 O O . SER A 1 119 ? -5.614 3.138 25.855 1.00 82.50 119 SER A O 1
ATOM 904 N N . ASP A 1 120 ? -7.859 2.999 25.850 1.00 83.00 120 ASP A N 1
ATOM 905 C CA . ASP A 1 120 ? -7.968 1.580 26.201 1.00 83.00 120 ASP A CA 1
ATOM 906 C C . ASP A 1 120 ? -7.851 0.655 24.977 1.00 83.00 120 ASP A C 1
ATOM 908 O O . ASP A 1 120 ? -8.192 -0.524 25.033 1.00 83.00 120 ASP A O 1
ATOM 912 N N . SER A 1 121 ? -7.386 1.179 23.837 1.00 84.31 121 SER A N 1
ATOM 913 C CA . SER A 1 121 ? -7.232 0.444 22.574 1.00 84.31 121 SER A CA 1
ATOM 914 C C . SER A 1 121 ?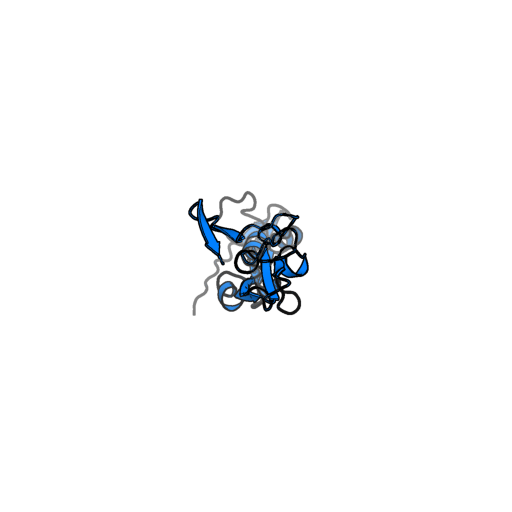 -8.538 -0.184 22.053 1.00 84.31 121 SER A C 1
ATOM 916 O O . SER A 1 121 ? -8.541 -1.247 21.419 1.00 84.31 121 SER A O 1
ATOM 918 N N . LEU A 1 122 ? -9.672 0.482 22.295 1.00 84.31 122 LEU A N 1
ATOM 919 C CA . LEU A 1 122 ? -10.978 0.095 21.762 1.00 84.31 122 LEU A CA 1
ATOM 920 C C . LEU A 1 122 ? -11.296 0.894 20.498 1.00 84.31 122 LEU A C 1
ATOM 922 O O . LEU A 1 122 ? -11.046 2.095 20.436 1.00 84.31 122 LEU A O 1
ATOM 926 N N . CYS A 1 123 ? -11.858 0.237 19.483 1.00 85.44 123 CYS A N 1
ATOM 927 C CA . CYS A 1 123 ? -12.352 0.933 18.300 1.00 85.44 123 CYS A CA 1
ATOM 928 C C . CYS A 1 123 ? -13.629 1.723 18.623 1.00 85.44 123 CYS A C 1
ATOM 930 O O . CYS A 1 123 ? -14.291 1.406 19.615 1.00 85.44 123 CYS A O 1
ATOM 932 N N . PRO A 1 124 ? -14.036 2.677 17.764 1.00 82.69 124 PRO A N 1
ATOM 933 C CA . PRO A 1 124 ? -15.222 3.502 18.003 1.00 82.69 124 PRO A CA 1
ATOM 934 C C . PRO A 1 124 ? -16.503 2.690 18.242 1.00 82.69 124 PRO A C 1
ATOM 936 O O . PRO A 1 124 ? -17.355 3.087 19.025 1.00 82.69 124 PRO A O 1
ATOM 939 N N . LYS A 1 125 ? -16.625 1.509 17.619 1.00 81.69 125 LYS A N 1
ATOM 940 C CA . LYS A 1 125 ? -17.754 0.590 17.850 1.00 81.69 125 LYS A CA 1
ATOM 941 C C . LYS A 1 125 ? -17.701 -0.064 19.239 1.00 81.69 125 LYS A C 1
ATOM 943 O O . LYS A 1 125 ? -18.731 -0.316 19.856 1.00 81.69 125 LYS A O 1
ATOM 948 N N . CYS A 1 126 ? -16.501 -0.379 19.723 1.00 76.62 126 CYS A N 1
ATOM 949 C CA . CYS A 1 126 ? -16.272 -1.122 20.962 1.00 76.62 126 CYS A CA 1
ATOM 950 C C . CYS A 1 126 ? -16.173 -0.229 22.205 1.00 76.62 126 CYS A C 1
ATOM 952 O O . CYS A 1 126 ? -16.423 -0.729 23.304 1.00 76.62 126 CYS A O 1
ATOM 954 N N . SER A 1 127 ? -15.837 1.054 22.044 1.00 70.50 127 SER A N 1
ATOM 955 C CA . SER A 1 127 ? -15.720 2.037 23.129 1.00 70.50 127 SER A CA 1
ATOM 956 C C . SER A 1 127 ? -17.066 2.483 23.716 1.00 70.50 127 SER A C 1
ATOM 958 O O . SER A 1 127 ? -17.092 3.009 24.819 1.00 70.50 127 SER A O 1
ATOM 960 N N . ILE A 1 128 ? -18.192 2.237 23.036 1.00 61.12 128 ILE A N 1
ATOM 961 C CA . ILE A 1 128 ? -19.537 2.724 23.420 1.00 61.12 128 ILE A CA 1
ATOM 962 C C . ILE A 1 128 ? -20.181 1.924 24.589 1.00 61.12 128 ILE A C 1
ATOM 964 O O . ILE A 1 128 ? -21.342 2.121 24.929 1.00 61.12 128 ILE A O 1
ATOM 968 N N . LYS A 1 129 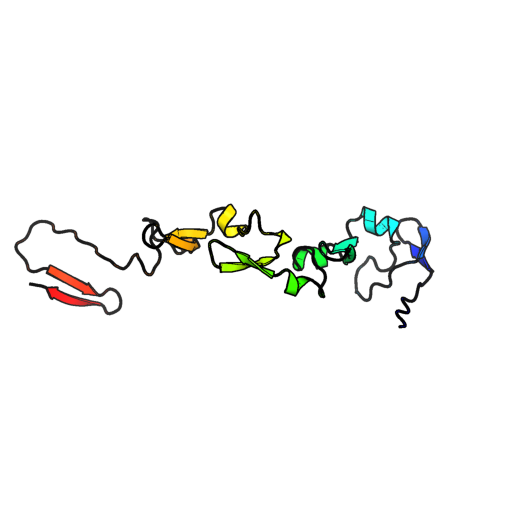? -19.463 1.029 25.288 1.00 51.69 129 LYS A N 1
ATOM 969 C CA . LYS A 1 129 ? -20.037 0.261 26.418 1.00 51.69 129 LYS A CA 1
ATOM 970 C C . LYS A 1 129 ? -19.391 0.586 27.779 1.00 51.69 129 LYS A C 1
ATOM 972 O O . LYS A 1 129 ? -18.388 -0.024 28.129 1.00 51.69 129 LYS A O 1
ATOM 977 N N . LEU A 1 130 ? -20.110 1.428 28.543 1.00 45.22 130 LEU A N 1
ATOM 978 C CA . LEU A 1 130 ? -20.190 1.590 30.016 1.00 45.22 130 LEU A CA 1
ATOM 979 C C . LEU A 1 130 ? -19.099 2.381 30.772 1.00 45.22 130 LEU A C 1
ATOM 981 O O . LEU A 1 130 ? -18.052 1.846 31.125 1.00 45.22 130 LEU A O 1
ATOM 985 N N . HIS A 1 131 ? -19.462 3.585 31.239 1.00 40.69 131 HIS A N 1
ATOM 986 C CA . HIS A 1 131 ? -18.937 4.152 32.487 1.00 40.69 131 HIS A CA 1
ATOM 987 C C . HIS A 1 131 ? -19.842 3.735 33.662 1.00 40.69 131 HIS A C 1
ATOM 989 O O . HIS A 1 131 ? -20.840 4.389 33.939 1.00 40.69 131 HIS A O 1
ATOM 995 N N . LYS A 1 132 ? -19.495 2.666 34.395 1.00 43.41 132 LYS A N 1
ATOM 996 C CA . LYS A 1 132 ? -20.019 2.448 35.758 1.00 43.41 132 LYS A CA 1
ATOM 997 C C . LYS A 1 132 ? -19.029 3.023 36.771 1.00 43.41 132 LYS A C 1
ATOM 999 O O . LYS A 1 132 ? -17.988 2.427 37.037 1.00 43.41 132 LYS A O 1
ATOM 1004 N N . ARG A 1 133 ? -19.361 4.171 37.367 1.00 39.06 133 ARG A N 1
ATOM 1005 C CA . ARG A 1 133 ? -18.791 4.620 38.648 1.00 39.06 133 ARG A CA 1
ATOM 1006 C C . ARG A 1 133 ? -19.942 4.864 39.621 1.00 39.06 133 ARG A C 1
ATOM 1008 O O . ARG A 1 133 ? -20.405 5.982 39.783 1.00 39.06 133 ARG A O 1
ATOM 1015 N N . LEU A 1 134 ? -20.389 3.796 40.276 1.00 38.12 134 LEU A N 1
ATOM 1016 C CA . LEU A 1 134 ? -21.218 3.910 41.472 1.00 38.12 134 LEU A CA 1
ATOM 1017 C C . LEU A 1 134 ? -20.319 4.421 42.606 1.00 38.12 134 LEU A C 1
ATOM 1019 O O . LEU A 1 134 ? -19.440 3.698 43.080 1.00 38.12 134 LEU A O 1
ATOM 1023 N N . ARG A 1 135 ? -20.503 5.675 43.027 1.00 34.16 135 ARG A N 1
ATOM 1024 C CA . ARG A 1 135 ? -19.995 6.161 44.314 1.00 34.16 135 ARG A CA 1
ATOM 1025 C C . ARG A 1 135 ? -21.153 6.711 45.141 1.00 34.16 135 ARG A C 1
ATOM 1027 O O . ARG A 1 135 ? -21.527 7.862 45.000 1.00 34.16 135 ARG A O 1
ATOM 1034 N N . VAL A 1 136 ? -21.616 5.849 46.046 1.00 41.34 136 VAL A N 1
ATOM 1035 C CA . VAL A 1 136 ? -22.106 6.197 47.388 1.00 41.34 136 VAL A CA 1
ATOM 1036 C C . VAL A 1 136 ? -23.308 7.147 47.425 1.00 41.34 136 VAL A C 1
ATOM 1038 O O . VAL A 1 136 ? -23.203 8.235 47.973 1.00 41.34 136 VAL A O 1
ATOM 1041 N N . SER A 1 137 ? -24.466 6.754 46.895 1.00 38.44 137 SER A N 1
ATOM 1042 C CA . SER A 1 137 ? -25.774 7.297 47.316 1.00 38.44 137 SER A CA 1
ATOM 1043 C C . SER A 1 137 ? -26.885 6.358 46.833 1.00 38.44 137 SER A C 1
ATOM 1045 O O . SER A 1 137 ? -26.794 5.842 45.724 1.00 38.44 137 SER A O 1
ATOM 1047 N N . GLU A 1 138 ? -27.915 6.129 47.642 1.00 42.31 138 GLU A N 1
ATOM 1048 C CA . GLU A 1 138 ? -29.115 5.338 47.321 1.00 42.31 138 GLU A CA 1
ATOM 1049 C C . GLU A 1 138 ? -29.986 6.014 46.239 1.00 42.31 138 GLU A C 1
ATOM 1051 O O . GLU A 1 138 ? -31.068 6.520 46.527 1.00 42.31 138 GLU A O 1
ATOM 1056 N N . VAL A 1 139 ? -29.519 6.084 44.990 1.00 44.53 139 VAL A N 1
ATOM 1057 C CA . VAL A 1 139 ? -30.270 6.721 43.895 1.00 44.53 139 VAL A CA 1
ATOM 1058 C C . VAL A 1 139 ? -30.228 5.849 42.640 1.00 44.53 139 VAL A C 1
ATOM 1060 O O . VAL A 1 139 ? -29.157 5.399 42.230 1.00 44.53 139 VAL A O 1
ATOM 1063 N N . ASN A 1 140 ? -31.412 5.629 42.057 1.00 45.47 140 ASN A N 1
ATOM 1064 C CA . ASN A 1 140 ? -31.643 4.952 40.776 1.00 45.47 140 ASN A CA 1
ATOM 1065 C C . ASN A 1 140 ? -30.683 5.482 39.698 1.00 45.47 140 ASN A C 1
ATOM 1067 O O . ASN A 1 140 ? -30.428 6.687 39.624 1.00 45.47 140 ASN A O 1
ATOM 1071 N N . GLU A 1 141 ? -30.123 4.579 38.890 1.00 48.66 141 GLU A N 1
ATOM 1072 C CA . GLU A 1 141 ? -29.052 4.888 37.939 1.00 48.66 141 GLU A CA 1
ATOM 1073 C C . GLU A 1 141 ? -29.515 5.980 36.950 1.00 48.66 141 GLU A C 1
ATOM 1075 O O . GLU A 1 141 ? -30.506 5.805 36.243 1.00 48.66 141 GLU A O 1
ATOM 1080 N N . ILE A 1 142 ? -28.795 7.107 36.874 1.00 50.50 142 ILE A N 1
ATOM 1081 C CA . ILE A 1 142 ? -28.957 8.087 35.789 1.00 50.50 142 ILE A CA 1
ATOM 1082 C C . ILE A 1 142 ? -27.997 7.682 34.671 1.00 50.50 142 ILE A C 1
ATOM 1084 O O . ILE A 1 142 ? -26.778 7.695 34.858 1.00 50.50 142 ILE A O 1
ATOM 1088 N N . VAL A 1 143 ? -28.538 7.305 33.513 1.00 52.84 143 VAL A N 1
ATOM 1089 C CA . VAL A 1 143 ? -27.749 6.971 32.321 1.00 52.84 143 VAL A CA 1
ATOM 1090 C C . VAL A 1 143 ? -27.983 8.037 31.258 1.00 52.84 143 VAL A C 1
ATOM 1092 O O . VAL A 1 143 ? -29.087 8.162 30.736 1.00 52.84 143 VAL A O 1
ATOM 1095 N N . GLU A 1 144 ? -26.940 8.796 30.925 1.00 44.56 144 GLU A N 1
ATOM 1096 C CA . GLU A 1 144 ? -26.972 9.812 29.870 1.00 44.56 144 GLU A CA 1
ATOM 1097 C C . GLU A 1 144 ? -26.509 9.231 28.525 1.00 44.56 144 GLU A C 1
ATOM 1099 O O . GLU A 1 144 ? -25.453 8.600 28.411 1.00 44.56 144 GLU A O 1
ATOM 1104 N N . CYS A 1 145 ? -27.298 9.463 27.476 1.00 44.31 145 CYS A N 1
ATOM 1105 C CA . CYS A 1 145 ? -26.914 9.174 26.101 1.00 44.31 145 CYS A CA 1
ATOM 1106 C C . CYS A 1 145 ? -26.062 10.314 25.526 1.00 44.31 145 CYS A C 1
ATOM 1108 O O . CYS A 1 145 ? -26.580 11.385 25.226 1.00 44.31 145 CYS A O 1
ATOM 1110 N N . VAL A 1 146 ? -24.774 10.063 25.283 1.00 45.62 146 VAL A N 1
ATOM 1111 C CA . VAL A 1 146 ? -23.803 11.081 24.826 1.00 45.62 146 VAL A CA 1
ATOM 1112 C C . VAL A 1 146 ? -24.093 11.622 23.413 1.00 45.62 146 VAL A C 1
ATOM 1114 O O . VAL A 1 146 ? -23.652 12.713 23.070 1.00 45.62 146 VAL A O 1
ATOM 1117 N N . GLU A 1 147 ? -24.863 10.911 22.583 1.00 36.81 147 GLU A N 1
ATOM 1118 C CA . GLU A 1 147 ? -25.220 11.399 21.238 1.00 36.81 147 GLU A CA 1
ATOM 1119 C C . GLU A 1 147 ? -26.409 12.370 21.230 1.00 36.81 147 GLU A C 1
ATOM 1121 O O . GLU A 1 147 ? -26.539 13.167 20.303 1.00 36.81 147 GLU A O 1
ATOM 1126 N N . CYS A 1 148 ? -27.285 12.323 22.238 1.00 51.25 148 CYS A N 1
ATOM 1127 C CA . CYS A 1 148 ? -28.489 13.162 22.274 1.00 51.25 148 CYS A CA 1
ATOM 1128 C C . CYS A 1 148 ? -28.732 13.887 23.606 1.00 51.25 148 CYS A C 1
ATOM 1130 O O . CYS A 1 148 ? -29.751 14.564 23.734 1.00 51.25 148 CYS A O 1
ATOM 1132 N N . GLY A 1 149 ? -27.831 13.740 24.583 1.00 45.41 149 GLY A N 1
ATOM 1133 C CA . GLY A 1 149 ? -27.919 14.325 25.926 1.00 45.41 149 GLY A CA 1
ATOM 1134 C C . GLY A 1 149 ? -29.116 13.840 26.746 1.00 45.41 149 GLY A C 1
ATOM 1135 O O . GLY A 1 149 ? -29.482 14.467 27.734 1.00 45.41 149 GLY A O 1
ATOM 1136 N N . ARG A 1 150 ? -29.808 12.774 26.315 1.00 41.50 150 ARG A N 1
ATOM 1137 C CA . ARG A 1 150 ? -30.997 12.281 27.019 1.00 41.50 150 ARG A CA 1
ATOM 1138 C C . ARG A 1 150 ? -30.584 11.394 28.177 1.00 41.50 150 ARG A C 1
ATOM 1140 O O . ARG A 1 150 ? -29.983 10.342 27.967 1.00 41.50 150 ARG A O 1
ATOM 1147 N N . GLU A 1 151 ? -30.968 11.813 29.369 1.00 50.97 151 GLU A N 1
ATOM 1148 C CA . GLU A 1 151 ? -30.871 11.029 30.591 1.00 50.97 151 GLU A CA 1
ATOM 1149 C C . GLU A 1 151 ? -32.083 10.100 30.717 1.00 50.97 151 GLU A C 1
ATOM 1151 O O . GLU A 1 151 ? -33.227 10.500 30.487 1.00 50.97 151 GLU A O 1
ATOM 1156 N N . VAL A 1 152 ? -31.833 8.844 31.077 1.00 49.47 152 VAL A N 1
ATOM 1157 C CA . VAL A 1 152 ? -32.866 7.872 31.431 1.00 49.47 152 VAL A CA 1
ATOM 1158 C C . VAL A 1 152 ? -32.569 7.357 32.830 1.00 49.47 152 VAL A C 1
ATOM 1160 O O . VAL A 1 152 ? -31.455 6.921 33.117 1.00 49.47 152 VAL A O 1
ATOM 1163 N N . LEU A 1 153 ? -33.587 7.411 33.688 1.00 47.16 153 LEU A N 1
ATOM 1164 C CA . LEU A 1 153 ? -33.576 6.753 34.988 1.00 47.16 153 LEU A CA 1
ATOM 1165 C C . LEU A 1 153 ? -33.812 5.260 34.777 1.00 47.16 153 LEU A C 1
ATOM 1167 O O . LEU A 1 153 ? -34.847 4.861 34.236 1.00 47.16 153 LEU A O 1
ATOM 1171 N N . VAL A 1 154 ? -32.851 4.449 35.198 1.00 52.47 154 VAL A N 1
ATOM 1172 C CA . VAL A 1 154 ? -32.953 2.991 35.176 1.00 52.47 154 VAL A CA 1
ATOM 1173 C C . VAL A 1 154 ? -33.117 2.520 36.617 1.00 52.47 154 VAL A C 1
ATOM 1175 O O . VAL A 1 154 ? -32.264 2.793 37.464 1.00 52.47 154 VAL A O 1
ATOM 1178 N N . ASN A 1 155 ? -34.257 1.881 36.890 1.00 51.03 155 ASN A N 1
ATOM 1179 C CA . ASN A 1 155 ? -34.527 1.192 38.154 1.00 51.03 155 ASN A CA 1
ATOM 1180 C C . ASN A 1 155 ? -33.793 -0.149 38.209 1.00 51.03 155 ASN A C 1
ATOM 1182 O O . ASN A 1 155 ? -33.749 -0.829 37.156 1.00 51.03 155 ASN A O 1
#

Sequence (155 aa):
MNNSSILTTTFCRKCKKLRSCLETKSNSNYKFLCKECAKEEDLISNCISCGREGVASELLKHGGYCHLCEKDNITECSLCGAEAYNSNLIDGVCPKCANGTNKPCIKCGEYFNKNKLSSDSLCPKCSIKLHKRLRVSEVNEIVECVECGREVLVN

Radius of gyration: 28.53 Å; chains: 1; bounding box: 64×30×83 Å